Protein AF-A0A820PZY4-F1 (afdb_monomer_lite)

Structure (mmCIF, N/CA/C/O backbone):
data_AF-A0A820PZY4-F1
#
_entry.id   AF-A0A820PZY4-F1
#
loop_
_atom_site.group_PDB
_atom_site.id
_atom_site.type_symbol
_atom_site.label_atom_id
_atom_site.label_alt_id
_atom_site.label_comp_id
_atom_site.label_asym_id
_atom_site.label_entity_id
_atom_site.label_seq_id
_atom_site.pdbx_PDB_ins_code
_atom_site.Cartn_x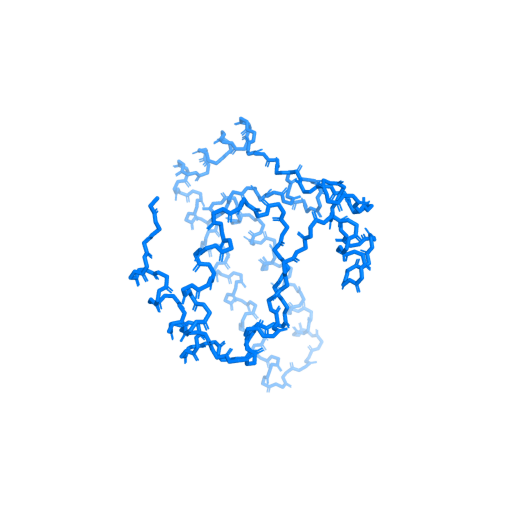
_atom_site.Cartn_y
_atom_site.Cartn_z
_atom_site.occupancy
_atom_site.B_iso_or_equiv
_atom_site.auth_seq_id
_atom_site.auth_comp_id
_atom_site.auth_asym_id
_atom_site.auth_atom_id
_atom_site.pdbx_PDB_model_num
ATOM 1 N N . ASN A 1 1 ? 29.474 -5.806 -8.907 1.00 70.38 1 ASN A N 1
ATOM 2 C CA . ASN A 1 1 ? 29.450 -7.165 -8.332 1.00 70.38 1 ASN A CA 1
ATOM 3 C C . ASN A 1 1 ? 27.990 -7.517 -8.077 1.00 70.38 1 ASN A C 1
ATOM 5 O O . ASN A 1 1 ? 27.327 -6.700 -7.452 1.00 70.38 1 ASN A O 1
ATOM 9 N N . MET A 1 2 ? 27.474 -8.617 -8.630 1.00 82.81 2 MET A N 1
ATOM 10 C CA . MET A 1 2 ? 26.074 -9.036 -8.460 1.00 82.81 2 MET A CA 1
ATOM 11 C C . MET A 1 2 ? 26.027 -10.217 -7.493 1.00 82.81 2 MET A C 1
ATOM 13 O O . MET A 1 2 ? 26.742 -11.196 -7.693 1.00 82.81 2 MET A O 1
ATOM 17 N N . ASP A 1 3 ? 25.204 -10.123 -6.451 1.00 92.81 3 ASP A N 1
ATOM 18 C CA . ASP A 1 3 ? 25.034 -11.205 -5.481 1.00 92.81 3 ASP A CA 1
ATOM 19 C C . ASP A 1 3 ? 24.107 -12.288 -6.049 1.00 92.81 3 ASP A C 1
ATOM 21 O O . ASP A 1 3 ? 22.885 -12.260 -5.899 1.00 92.81 3 ASP A O 1
ATOM 25 N N . TYR A 1 4 ? 24.708 -13.242 -6.753 1.00 93.56 4 TYR A N 1
ATOM 26 C CA . TYR A 1 4 ? 23.985 -14.331 -7.401 1.00 93.56 4 TYR A CA 1
ATOM 27 C C . TYR A 1 4 ? 23.288 -15.281 -6.419 1.00 93.56 4 TYR A C 1
ATOM 29 O O . TYR A 1 4 ? 22.283 -15.888 -6.788 1.00 93.56 4 TYR A O 1
ATOM 37 N N . GLN A 1 5 ? 23.781 -15.408 -5.182 1.00 94.06 5 GLN A N 1
ATOM 38 C CA . GLN A 1 5 ? 23.136 -16.251 -4.170 1.00 94.06 5 GLN A CA 1
ATOM 39 C C . GLN A 1 5 ? 21.816 -15.627 -3.730 1.00 94.06 5 GLN A C 1
ATOM 41 O O . GLN A 1 5 ? 20.785 -16.302 -3.718 1.00 94.06 5 GLN A O 1
ATOM 46 N N . LEU A 1 6 ? 21.830 -14.320 -3.459 1.00 94.88 6 LEU A N 1
ATOM 47 C CA . LEU A 1 6 ? 20.626 -13.582 -3.104 1.00 94.88 6 LEU A CA 1
ATOM 48 C C . LEU A 1 6 ? 19.597 -13.580 -4.246 1.00 94.88 6 LEU A C 1
ATOM 50 O O . LEU A 1 6 ? 18.414 -13.817 -4.009 1.00 94.88 6 LEU A O 1
ATOM 54 N N . VAL A 1 7 ? 20.036 -13.372 -5.492 1.00 93.69 7 VAL A N 1
ATOM 55 C CA . VAL A 1 7 ? 19.144 -13.406 -6.668 1.00 93.69 7 VAL A CA 1
ATOM 56 C C . VAL A 1 7 ? 18.483 -14.775 -6.822 1.00 93.69 7 VAL A C 1
ATOM 58 O O . VAL A 1 7 ? 17.267 -14.854 -6.986 1.00 93.69 7 VAL A O 1
ATOM 61 N N . LYS A 1 8 ? 19.258 -15.860 -6.719 1.00 93.88 8 LYS A N 1
ATOM 62 C CA . LYS A 1 8 ? 18.724 -17.222 -6.823 1.00 93.88 8 LYS A CA 1
ATOM 63 C C . LYS A 1 8 ? 17.738 -17.540 -5.696 1.00 93.88 8 LYS A C 1
ATOM 65 O O . LYS A 1 8 ? 16.717 -18.174 -5.943 1.00 93.88 8 LYS A O 1
ATOM 70 N N . PHE A 1 9 ? 18.010 -17.065 -4.480 1.00 95.62 9 PHE A N 1
ATOM 71 C CA . PHE A 1 9 ? 17.070 -17.174 -3.366 1.00 95.62 9 PHE A CA 1
ATOM 72 C C . PHE A 1 9 ? 15.734 -16.482 -3.674 1.00 95.62 9 PHE A C 1
ATOM 74 O O . PHE A 1 9 ? 14.684 -17.091 -3.477 1.00 95.62 9 PHE A O 1
ATOM 81 N N . PHE A 1 10 ? 15.757 -15.252 -4.201 1.00 94.00 10 PHE A N 1
ATOM 82 C CA . PHE A 1 10 ? 14.529 -14.532 -4.555 1.00 94.00 10 PHE A CA 1
ATOM 83 C C . PHE A 1 10 ? 13.738 -15.210 -5.673 1.00 94.00 10 PHE A C 1
ATOM 85 O O . PHE A 1 10 ? 12.518 -15.287 -5.570 1.00 94.00 10 PHE A O 1
ATOM 92 N N . ILE A 1 11 ? 14.409 -15.730 -6.703 1.00 92.06 11 ILE A N 1
ATOM 93 C CA . ILE A 1 11 ? 13.743 -16.473 -7.785 1.00 92.06 11 ILE A CA 1
ATOM 94 C C . ILE A 1 11 ? 12.999 -17.680 -7.210 1.00 92.06 11 ILE A C 1
ATOM 96 O O . ILE A 1 11 ? 11.791 -17.796 -7.398 1.00 92.06 11 ILE A O 1
ATOM 100 N N . ASN A 1 12 ? 13.681 -18.497 -6.401 1.00 92.75 12 ASN A N 1
ATOM 101 C CA . ASN A 1 12 ? 13.062 -19.656 -5.758 1.00 92.75 12 ASN A CA 1
ATOM 102 C C . ASN A 1 12 ? 11.886 -19.259 -4.848 1.00 92.75 12 ASN A C 1
ATOM 104 O O . ASN A 1 12 ? 10.881 -19.967 -4.787 1.00 92.75 12 ASN A O 1
ATOM 108 N N . LEU A 1 13 ? 12.002 -18.137 -4.128 1.00 94.88 13 LEU A N 1
ATOM 109 C CA . LEU A 1 13 ? 10.941 -17.622 -3.263 1.00 94.88 13 LEU A CA 1
ATOM 110 C C . LEU A 1 13 ? 9.703 -17.237 -4.079 1.00 94.88 13 LEU A C 1
ATOM 112 O O . LEU A 1 13 ? 8.595 -17.630 -3.713 1.00 94.88 13 LEU A O 1
ATOM 116 N N . PHE A 1 14 ? 9.874 -16.496 -5.176 1.00 91.69 14 PHE A N 1
ATOM 117 C CA . PHE A 1 14 ? 8.752 -16.103 -6.027 1.00 91.69 14 PHE A CA 1
ATOM 118 C C . PHE A 1 14 ? 8.096 -17.308 -6.695 1.00 91.69 14 PHE A C 1
ATOM 120 O O . PHE A 1 14 ? 6.875 -17.409 -6.659 1.00 91.69 14 PHE A O 1
ATOM 127 N N . GLU A 1 15 ? 8.875 -18.257 -7.211 1.00 89.06 15 GLU A N 1
ATOM 128 C CA . GLU A 1 15 ? 8.324 -19.470 -7.827 1.00 89.06 15 GLU A CA 1
ATOM 129 C C . GLU A 1 15 ? 7.573 -20.353 -6.817 1.00 89.06 15 GLU A C 1
ATOM 131 O O . GLU A 1 15 ? 6.536 -20.923 -7.150 1.00 89.06 15 GLU A O 1
ATOM 136 N N . SER A 1 16 ? 8.041 -20.431 -5.566 1.00 93.31 16 SER A N 1
ATOM 137 C CA . SER A 1 16 ? 7.429 -21.300 -4.548 1.00 93.31 16 SER A CA 1
ATOM 138 C C . SER A 1 16 ? 6.169 -20.709 -3.912 1.00 93.31 16 SER A C 1
ATOM 140 O O . SER A 1 16 ? 5.240 -21.449 -3.594 1.00 93.31 16 SER A O 1
ATOM 142 N N . TYR A 1 17 ? 6.143 -19.393 -3.678 1.00 95.50 17 TYR A N 1
ATOM 143 C CA . TYR A 1 17 ? 5.074 -18.741 -2.907 1.00 95.50 17 TYR A CA 1
ATOM 144 C C . TYR A 1 17 ? 4.147 -17.862 -3.751 1.00 95.50 17 TYR A C 1
ATOM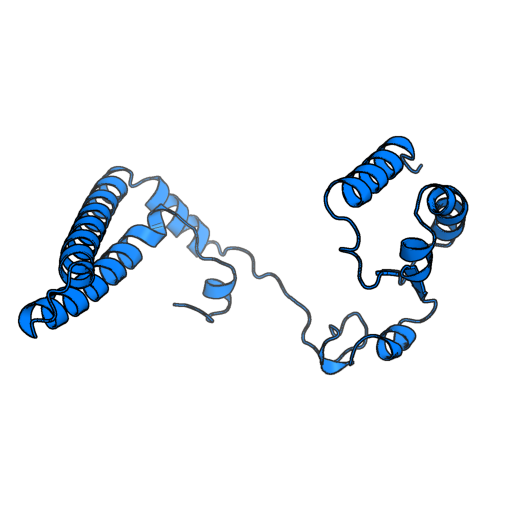 146 O O . TYR A 1 17 ? 3.033 -17.576 -3.316 1.00 95.50 17 TYR A O 1
ATOM 154 N N . TYR A 1 18 ? 4.577 -17.451 -4.945 1.00 93.00 18 TYR A N 1
ATOM 155 C CA . TYR A 1 18 ? 3.813 -16.600 -5.860 1.00 93.00 18 TYR A CA 1
ATOM 156 C C . TYR A 1 18 ? 3.868 -17.135 -7.305 1.00 93.00 18 TYR A C 1
ATOM 158 O O . TYR A 1 18 ? 4.203 -16.383 -8.231 1.00 93.00 18 TYR A O 1
ATOM 166 N N . PRO A 1 19 ? 3.551 -18.428 -7.527 1.00 89.25 19 PRO A N 1
ATOM 167 C CA . PRO A 1 19 ? 3.589 -19.013 -8.861 1.00 89.25 19 PRO A CA 1
ATOM 168 C C . PRO A 1 19 ? 2.646 -18.254 -9.802 1.00 89.25 19 PRO A C 1
ATOM 170 O O . PRO A 1 19 ? 1.576 -17.800 -9.394 1.00 89.25 19 PRO A O 1
ATOM 173 N N . GLU A 1 20 ? 3.071 -18.078 -11.055 1.00 87.81 20 GLU A N 1
ATOM 174 C CA . GLU A 1 20 ? 2.313 -17.393 -12.119 1.00 87.81 20 GLU A CA 1
ATOM 175 C C . GLU A 1 20 ? 1.809 -15.974 -11.791 1.00 87.81 20 GLU A C 1
ATOM 177 O O . GLU A 1 20 ? 0.943 -15.438 -12.479 1.00 87.81 20 GLU A O 1
ATOM 182 N N . SER A 1 21 ? 2.373 -15.315 -10.776 1.00 91.38 21 SER A N 1
ATOM 183 C CA . SER A 1 21 ? 1.953 -13.961 -10.388 1.00 91.38 21 SER A CA 1
ATOM 184 C C . SER A 1 21 ? 2.552 -12.867 -11.281 1.00 91.38 21 SER A C 1
ATOM 186 O O . SER A 1 21 ? 2.040 -11.748 -11.321 1.00 91.38 21 SER A O 1
ATOM 188 N N . LEU A 1 22 ? 3.631 -13.168 -12.016 1.00 91.50 22 LEU A N 1
ATOM 189 C CA . LEU A 1 22 ? 4.211 -12.240 -12.984 1.00 91.50 22 LEU A CA 1
ATOM 190 C C . LEU A 1 22 ? 3.430 -12.301 -14.301 1.00 91.50 22 LEU A C 1
ATOM 192 O O . LEU A 1 22 ? 3.400 -13.348 -14.948 1.00 91.50 22 LEU A O 1
ATOM 196 N N . GLY A 1 23 ? 2.841 -11.172 -14.703 1.00 91.94 23 GLY A N 1
ATOM 197 C CA . GLY A 1 23 ? 2.193 -11.007 -16.008 1.00 91.94 23 GLY A CA 1
ATOM 198 C C . GLY A 1 23 ? 3.151 -10.520 -17.099 1.00 91.94 23 GLY A C 1
ATOM 199 O O . GLY A 1 23 ? 3.208 -11.110 -18.172 1.00 91.94 23 GLY A O 1
ATOM 200 N N . LEU A 1 24 ? 3.924 -9.470 -16.811 1.00 93.69 24 LEU A N 1
ATOM 201 C CA . LEU A 1 24 ? 4.849 -8.824 -17.744 1.00 93.69 24 LEU A CA 1
ATOM 202 C C . LEU A 1 24 ? 5.950 -8.100 -16.956 1.00 93.69 24 LEU A C 1
ATOM 204 O O . LEU A 1 24 ? 5.665 -7.461 -15.944 1.00 93.69 24 LEU A O 1
ATOM 208 N N . ALA A 1 25 ? 7.193 -8.171 -17.426 1.00 93.94 25 ALA A N 1
ATOM 209 C CA . ALA A 1 25 ? 8.322 -7.418 -16.892 1.00 93.94 25 ALA A CA 1
ATOM 210 C C . ALA A 1 25 ? 9.021 -6.661 -18.025 1.00 93.94 25 ALA A C 1
ATOM 212 O O . ALA A 1 25 ? 9.657 -7.265 -18.883 1.00 93.94 25 ALA A O 1
ATOM 213 N N . LEU A 1 26 ? 8.919 -5.333 -18.010 1.00 94.94 26 LEU A N 1
ATOM 214 C CA . LEU A 1 26 ? 9.568 -4.453 -18.981 1.00 94.94 26 LEU A CA 1
ATOM 215 C C . LEU A 1 26 ? 10.794 -3.813 -18.334 1.00 94.94 26 LEU A C 1
ATOM 217 O O . LEU A 1 26 ? 10.682 -3.122 -17.320 1.00 94.94 26 LEU A O 1
ATOM 221 N N . ILE A 1 27 ? 11.968 -4.051 -18.907 1.00 93.62 27 ILE A N 1
ATOM 222 C CA . ILE A 1 27 ? 13.238 -3.519 -18.423 1.00 93.62 27 ILE A CA 1
ATOM 223 C C . ILE A 1 27 ? 13.712 -2.458 -19.417 1.00 93.62 27 ILE A C 1
ATOM 225 O O . ILE A 1 27 ? 14.104 -2.776 -20.537 1.00 93.62 27 ILE A O 1
ATOM 229 N N . ILE A 1 28 ? 13.689 -1.200 -18.976 1.00 92.75 28 ILE A N 1
ATOM 230 C CA . ILE A 1 28 ? 14.172 -0.018 -19.706 1.00 92.75 28 ILE A CA 1
ATOM 231 C C . ILE A 1 28 ? 15.479 0.486 -19.090 1.00 92.75 28 ILE A C 1
ATOM 233 O O . ILE A 1 28 ? 15.776 0.192 -17.929 1.00 92.75 28 ILE A O 1
ATOM 237 N N . HIS A 1 29 ? 16.258 1.268 -19.841 1.00 89.38 29 HIS A N 1
ATOM 238 C CA . HIS A 1 29 ? 17.511 1.878 -19.365 1.00 89.38 29 HIS A CA 1
ATOM 239 C C . HIS A 1 29 ? 18.520 0.889 -18.761 1.00 89.38 29 HIS A C 1
ATOM 241 O O . HIS A 1 29 ? 19.358 1.268 -17.939 1.00 89.38 29 HIS A O 1
ATOM 247 N N . SER A 1 30 ? 18.460 -0.389 -19.147 1.00 87.31 30 SER A N 1
ATOM 248 C CA . SER A 1 30 ? 19.365 -1.400 -18.609 1.00 87.31 30 SER A CA 1
ATOM 249 C C . SER A 1 30 ? 20.796 -1.133 -19.088 1.00 87.31 30 SER A C 1
ATOM 251 O O . SER A 1 30 ? 21.037 -1.145 -20.301 1.00 87.31 30 SER A O 1
ATOM 253 N N . PRO A 1 31 ? 21.774 -0.953 -18.183 1.00 88.44 31 PRO A N 1
ATOM 254 C CA . PRO A 1 31 ? 23.174 -0.856 -18.576 1.00 88.44 31 PRO A CA 1
ATOM 255 C C . PRO A 1 31 ? 23.640 -2.155 -19.243 1.00 88.44 31 PRO A C 1
ATOM 257 O O . PRO A 1 31 ? 23.161 -3.235 -18.900 1.00 88.44 31 PRO A O 1
ATOM 260 N N . LEU A 1 32 ? 24.634 -2.085 -20.135 1.00 87.12 32 LEU A N 1
ATOM 261 C CA . LEU A 1 32 ? 25.097 -3.249 -20.912 1.00 87.12 32 LEU A CA 1
ATOM 262 C C . LEU A 1 32 ? 25.477 -4.467 -20.052 1.00 87.12 32 LEU A C 1
ATOM 264 O O . LEU A 1 32 ? 25.209 -5.603 -20.434 1.00 87.12 32 LEU A O 1
ATOM 268 N N . ILE A 1 33 ? 26.046 -4.239 -18.864 1.00 88.12 33 ILE A N 1
ATOM 269 C CA . ILE A 1 33 ? 26.403 -5.303 -17.912 1.00 88.12 33 ILE A CA 1
ATOM 270 C C . ILE A 1 33 ? 25.196 -6.158 -17.493 1.00 88.12 33 ILE A C 1
ATOM 272 O O . ILE A 1 33 ? 25.357 -7.332 -17.163 1.00 88.12 33 ILE A O 1
ATOM 276 N N . PHE A 1 34 ? 23.983 -5.599 -17.534 1.00 88.31 34 PHE A N 1
ATOM 277 C CA . PHE A 1 34 ? 22.769 -6.307 -17.152 1.00 88.31 34 PHE A CA 1
ATOM 278 C C . PHE A 1 34 ? 22.461 -7.462 -18.108 1.00 88.31 34 PHE A C 1
ATOM 280 O O . PHE A 1 34 ? 22.059 -8.524 -17.645 1.00 88.31 34 PHE A O 1
ATOM 287 N N . TYR A 1 35 ? 22.730 -7.314 -19.410 1.00 89.38 35 TYR A N 1
ATOM 288 C CA . TYR A 1 35 ? 22.569 -8.407 -20.374 1.00 89.38 35 TYR A CA 1
ATOM 289 C C . TYR A 1 35 ? 23.466 -9.604 -20.031 1.00 89.38 35 TYR A C 1
ATOM 291 O O . TYR A 1 35 ? 23.025 -10.751 -20.102 1.00 89.38 35 TYR A O 1
ATOM 299 N N . SER A 1 36 ? 24.700 -9.347 -19.584 1.00 90.12 36 SER A N 1
ATOM 300 C CA . SER A 1 36 ? 25.627 -10.397 -19.142 1.00 90.12 36 SER A CA 1
ATOM 301 C C . SER A 1 36 ? 25.130 -11.108 -17.883 1.00 90.12 36 SER A C 1
ATOM 303 O O . SER A 1 36 ? 25.191 -12.332 -17.795 1.00 90.12 36 SER A O 1
ATOM 305 N N . CYS A 1 37 ? 24.598 -10.360 -16.916 1.00 91.94 37 CYS A N 1
ATOM 306 C CA . CYS A 1 37 ? 23.999 -10.939 -15.716 1.00 91.94 37 CYS A CA 1
ATOM 307 C C . CYS A 1 37 ? 22.732 -11.746 -16.038 1.00 91.94 37 CYS A C 1
ATOM 309 O O . CYS A 1 37 ? 22.572 -12.864 -15.547 1.00 91.94 37 CYS A O 1
ATOM 311 N N . TRP A 1 38 ? 21.865 -11.225 -16.909 1.00 92.19 38 TRP A N 1
ATOM 312 C CA . TRP A 1 38 ? 20.659 -11.912 -17.365 1.00 92.19 38 TRP A CA 1
ATOM 313 C C . TRP A 1 38 ? 20.981 -13.231 -18.073 1.00 92.19 38 TRP A C 1
ATOM 315 O O . TRP A 1 38 ? 20.301 -14.227 -17.844 1.00 92.19 38 TRP A O 1
ATOM 325 N N . ALA A 1 39 ? 22.062 -13.286 -18.860 1.00 92.12 39 ALA A N 1
ATOM 326 C CA . ALA A 1 39 ? 22.504 -14.517 -19.513 1.00 92.12 39 ALA A CA 1
ATOM 327 C C . ALA A 1 39 ? 22.803 -15.657 -18.523 1.00 92.12 39 ALA A C 1
ATOM 329 O O . ALA A 1 39 ? 22.648 -16.821 -18.887 1.00 92.12 39 ALA A O 1
ATOM 330 N N . ILE A 1 40 ? 23.189 -15.339 -17.285 1.00 93.19 40 ILE A N 1
ATOM 331 C CA . ILE A 1 40 ? 23.366 -16.314 -16.204 1.00 93.19 40 ILE A CA 1
ATOM 332 C C . ILE A 1 40 ? 22.013 -16.605 -15.545 1.00 93.19 40 ILE A C 1
ATOM 334 O O . ILE A 1 40 ? 21.608 -17.765 -15.479 1.00 93.19 40 ILE A O 1
ATOM 338 N N . ILE A 1 41 ? 21.301 -15.553 -15.123 1.00 92.94 41 ILE A N 1
ATOM 339 C CA . ILE A 1 41 ? 20.053 -15.636 -14.347 1.00 92.94 41 ILE A CA 1
ATOM 340 C C . ILE A 1 41 ? 18.951 -16.392 -15.089 1.00 92.94 41 ILE A C 1
ATOM 342 O O . ILE A 1 41 ? 18.236 -17.169 -14.464 1.00 92.94 41 ILE A O 1
ATOM 346 N N . LYS A 1 42 ? 18.826 -16.216 -16.409 1.00 92.38 42 LYS A N 1
ATOM 347 C CA . LYS A 1 42 ? 17.769 -16.854 -17.207 1.00 92.38 42 LYS A CA 1
ATOM 348 C C . LYS A 1 42 ? 17.732 -18.377 -17.055 1.00 92.38 42 LYS A C 1
ATOM 350 O O . LYS A 1 42 ? 16.668 -18.961 -17.139 1.00 92.38 42 LYS A O 1
ATOM 355 N N . HIS A 1 43 ? 18.864 -19.028 -16.771 1.00 93.25 43 HIS A N 1
ATOM 356 C CA . HIS A 1 43 ? 18.917 -20.482 -16.570 1.00 93.25 43 HIS A CA 1
ATOM 357 C C . HIS A 1 43 ? 18.325 -20.940 -15.228 1.00 93.25 43 HIS A C 1
ATOM 359 O O . HIS A 1 43 ? 18.201 -22.139 -14.998 1.00 93.25 43 HIS A O 1
ATOM 365 N N . TRP A 1 44 ? 18.015 -20.012 -14.323 1.00 92.75 44 TRP A N 1
ATOM 366 C CA . TRP A 1 44 ? 17.370 -20.289 -13.036 1.00 92.75 44 TRP A CA 1
ATOM 367 C C . TRP A 1 44 ? 15.877 -19.985 -13.049 1.00 92.75 44 TRP A C 1
ATOM 369 O O . TRP A 1 44 ? 15.220 -20.256 -12.057 1.00 92.75 44 TRP A O 1
ATOM 379 N N . VAL A 1 45 ? 15.377 -19.391 -14.130 1.00 91.69 45 VAL A N 1
ATOM 380 C CA . VAL A 1 45 ? 13.999 -18.923 -14.270 1.00 91.69 45 VAL A CA 1
ATOM 381 C C . VAL A 1 45 ? 13.277 -19.846 -15.243 1.00 91.69 45 VAL A C 1
ATOM 383 O O . VAL A 1 45 ? 13.825 -20.161 -16.301 1.00 91.69 45 VAL A O 1
ATOM 386 N N . ASP A 1 46 ? 12.056 -20.263 -14.926 1.00 91.12 46 ASP A N 1
ATOM 387 C CA . ASP A 1 46 ? 11.247 -21.076 -15.842 1.00 91.12 46 ASP A CA 1
ATOM 388 C C . ASP A 1 46 ? 11.034 -20.387 -17.221 1.00 91.12 46 ASP A C 1
ATOM 390 O O . ASP A 1 46 ? 10.847 -19.164 -17.274 1.00 91.12 46 ASP A O 1
ATOM 394 N N . PRO A 1 47 ? 11.044 -21.123 -18.357 1.00 91.69 47 PRO A N 1
ATOM 395 C CA . PRO A 1 47 ? 10.860 -20.546 -19.693 1.00 91.69 47 PRO A CA 1
ATOM 396 C C . PRO A 1 47 ? 9.592 -19.698 -19.876 1.00 91.69 47 PRO A C 1
ATOM 398 O O . PRO A 1 47 ? 9.617 -18.726 -20.632 1.00 91.69 47 PRO A O 1
ATOM 401 N N . VAL A 1 48 ? 8.492 -20.022 -19.190 1.00 91.00 48 VAL A N 1
ATOM 402 C CA . VAL A 1 48 ? 7.251 -19.232 -19.228 1.00 91.00 48 VAL A CA 1
ATOM 403 C C . VAL A 1 48 ? 7.490 -17.844 -18.643 1.00 91.00 48 VAL A C 1
ATOM 405 O O . VAL A 1 48 ? 7.058 -16.853 -19.227 1.00 91.00 48 VAL A O 1
ATOM 408 N N . ILE A 1 49 ? 8.222 -17.748 -17.531 1.00 90.56 49 ILE A N 1
ATOM 409 C CA . ILE A 1 49 ? 8.584 -16.471 -16.904 1.00 90.56 49 ILE A CA 1
ATOM 410 C C . ILE A 1 49 ? 9.617 -15.728 -17.761 1.00 90.56 49 ILE A C 1
ATOM 412 O O . ILE A 1 49 ? 9.491 -14.518 -17.943 1.00 90.56 49 ILE A O 1
ATOM 416 N N . GLN A 1 50 ? 10.596 -16.434 -18.342 1.00 92.88 50 GLN A N 1
ATOM 417 C CA . GLN A 1 50 ? 11.576 -15.828 -19.255 1.00 92.88 50 GLN A CA 1
ATOM 418 C C . GLN A 1 50 ? 10.894 -15.102 -20.424 1.00 92.88 50 GLN A C 1
ATOM 420 O O . GLN A 1 50 ? 11.287 -13.986 -20.754 1.00 92.88 50 GLN A O 1
ATOM 425 N N . ASN A 1 51 ? 9.848 -15.697 -21.006 1.00 93.50 51 ASN A N 1
ATOM 426 C CA . ASN A 1 51 ? 9.100 -15.110 -22.121 1.00 93.50 51 ASN A CA 1
ATOM 427 C C . ASN A 1 51 ? 8.278 -13.868 -21.739 1.00 93.50 51 ASN A C 1
ATOM 429 O O . ASN A 1 51 ? 7.851 -13.140 -22.629 1.00 93.50 51 ASN A O 1
ATOM 433 N N . LYS A 1 52 ? 8.057 -13.617 -20.442 1.00 93.69 52 LYS A N 1
ATOM 434 C CA . LYS A 1 52 ? 7.370 -12.418 -19.935 1.00 93.69 52 LYS A CA 1
ATOM 435 C C . LYS A 1 52 ? 8.333 -11.253 -19.671 1.00 93.69 52 LYS A C 1
ATOM 437 O O . LYS A 1 52 ? 7.877 -10.169 -19.309 1.00 93.69 52 LYS A O 1
ATOM 442 N N . ILE A 1 53 ? 9.649 -11.464 -19.787 1.00 94.12 53 ILE A N 1
ATOM 443 C CA . ILE A 1 53 ? 10.681 -10.457 -19.507 1.00 94.12 53 ILE A CA 1
ATOM 444 C C . ILE A 1 53 ? 11.185 -9.862 -20.823 1.00 94.12 53 ILE A C 1
ATOM 446 O O . ILE A 1 53 ? 11.833 -10.538 -21.621 1.00 94.12 53 ILE A O 1
ATOM 450 N N . HIS A 1 54 ? 10.937 -8.570 -21.022 1.00 93.94 54 HIS A N 1
ATOM 451 C CA . HIS A 1 54 ? 11.308 -7.832 -22.224 1.00 93.94 54 HIS A CA 1
ATOM 452 C C . HIS A 1 54 ? 12.331 -6.748 -21.900 1.00 93.94 54 HIS A C 1
ATOM 454 O O . HIS A 1 54 ? 12.151 -5.946 -20.984 1.00 93.94 54 HIS A O 1
ATOM 460 N N . PHE A 1 55 ? 13.401 -6.714 -22.689 1.00 93.31 55 PHE A N 1
ATOM 461 C CA . PHE A 1 55 ? 14.409 -5.662 -22.651 1.00 93.31 55 PHE A CA 1
ATOM 462 C C . PHE A 1 55 ? 14.108 -4.660 -23.750 1.00 93.31 55 PHE A C 1
ATOM 464 O O . PHE A 1 55 ? 14.239 -4.991 -24.927 1.00 93.31 55 PHE A O 1
ATOM 471 N N . LEU A 1 56 ? 13.720 -3.455 -23.352 1.00 93.38 56 LEU A N 1
ATOM 472 C CA . LEU A 1 56 ? 13.384 -2.380 -24.274 1.00 93.38 56 LEU A CA 1
ATOM 473 C C . LEU A 1 56 ? 14.616 -1.495 -24.471 1.00 93.38 56 LEU A C 1
ATOM 475 O O . LEU A 1 56 ? 15.300 -1.141 -23.501 1.00 93.38 56 LEU A O 1
ATOM 479 N N . LYS A 1 57 ? 14.931 -1.158 -25.724 1.00 87.69 57 LYS A N 1
ATOM 480 C CA . LYS A 1 57 ? 16.088 -0.306 -26.050 1.00 87.69 57 LYS A CA 1
ATOM 481 C C . LYS A 1 57 ? 15.715 1.167 -26.016 1.00 87.69 57 LYS A C 1
ATOM 483 O O . LYS A 1 57 ? 16.533 1.990 -25.607 1.00 87.69 57 LYS A O 1
ATOM 488 N N . HIS A 1 58 ? 14.497 1.462 -26.444 1.00 87.75 58 HIS A N 1
ATOM 489 C CA . HIS A 1 58 ? 13.928 2.791 -26.549 1.00 87.75 58 HIS A CA 1
ATOM 490 C C . HIS A 1 58 ? 12.697 2.899 -25.644 1.00 87.75 58 HIS A C 1
ATOM 492 O O . HIS A 1 58 ? 11.955 1.932 -25.471 1.00 87.75 58 HIS A O 1
ATOM 498 N N . GLU A 1 59 ? 12.494 4.060 -25.021 1.00 85.75 59 GLU A N 1
ATOM 499 C CA . GLU A 1 59 ? 11.370 4.262 -24.099 1.00 85.75 59 GLU A CA 1
ATOM 500 C C . GLU A 1 59 ? 10.023 4.216 -24.827 1.00 85.75 59 GLU A C 1
ATOM 502 O O . GLU A 1 59 ? 9.029 3.780 -24.257 1.00 85.75 59 GLU A O 1
ATOM 507 N N . GLU A 1 60 ? 9.997 4.597 -26.103 1.00 88.12 60 GLU A N 1
ATOM 508 C CA . GLU A 1 60 ? 8.808 4.588 -26.953 1.00 88.12 60 GLU A CA 1
ATOM 509 C C . GLU A 1 60 ? 8.239 3.174 -27.154 1.00 88.12 60 GLU A C 1
ATOM 511 O O . GLU A 1 60 ? 7.037 3.027 -27.371 1.00 88.12 60 GLU A O 1
ATOM 516 N N . GLU A 1 61 ? 9.064 2.128 -27.009 1.00 92.31 61 GLU A N 1
ATOM 517 C CA . GLU A 1 61 ? 8.616 0.728 -27.044 1.00 92.31 61 GLU A CA 1
ATOM 518 C C . GLU A 1 61 ? 7.642 0.412 -25.891 1.00 92.31 61 GLU A C 1
ATOM 520 O O . GLU A 1 61 ? 6.841 -0.513 -25.997 1.00 92.31 61 GLU A O 1
ATOM 525 N N . LEU A 1 62 ? 7.635 1.196 -24.800 1.00 93.94 62 LEU A N 1
ATOM 526 C CA . LEU A 1 62 ? 6.652 1.043 -23.718 1.00 93.94 62 LEU A CA 1
ATOM 527 C C . LEU A 1 62 ? 5.212 1.220 -24.211 1.00 93.94 62 LEU A C 1
ATOM 529 O O . LEU A 1 62 ? 4.303 0.612 -23.642 1.00 93.94 62 LEU A O 1
ATOM 533 N N . PHE A 1 63 ? 4.998 2.026 -25.256 1.00 93.69 63 PHE A N 1
ATOM 534 C CA . PHE A 1 63 ? 3.667 2.322 -25.789 1.00 93.69 63 PHE A CA 1
ATOM 535 C C . PHE A 1 63 ? 3.016 1.120 -26.478 1.00 93.69 63 PHE A C 1
ATOM 537 O O . PHE A 1 63 ? 1.797 1.097 -26.635 1.00 93.69 63 PHE A O 1
ATOM 544 N N . GLU A 1 64 ? 3.799 0.100 -26.841 1.00 93.81 64 GLU A N 1
ATOM 545 C CA . GLU A 1 64 ? 3.274 -1.173 -27.345 1.00 93.81 64 GLU A CA 1
ATOM 546 C C . GLU A 1 64 ? 2.593 -1.995 -26.239 1.00 93.81 64 GLU A C 1
ATOM 548 O O . GLU A 1 64 ? 1.722 -2.818 -26.519 1.00 93.81 64 GLU A O 1
ATOM 553 N N . PHE A 1 65 ? 2.968 -1.758 -24.977 1.00 94.44 65 PHE A N 1
ATOM 554 C CA . PHE A 1 65 ? 2.495 -2.523 -23.823 1.00 94.44 65 PHE A CA 1
ATOM 555 C C . PHE A 1 65 ? 1.542 -1.732 -22.922 1.00 94.44 65 PHE A C 1
ATOM 557 O O . PHE A 1 65 ? 0.674 -2.322 -22.278 1.00 94.44 65 PHE A O 1
ATOM 564 N N . ILE A 1 66 ? 1.724 -0.412 -22.819 1.00 94.38 66 ILE A N 1
ATOM 565 C CA . ILE A 1 66 ? 1.008 0.448 -21.874 1.00 94.38 66 ILE A CA 1
ATOM 566 C C . ILE A 1 66 ? 0.551 1.715 -22.595 1.00 94.38 66 ILE A C 1
ATOM 568 O O . ILE A 1 66 ? 1.359 2.434 -23.177 1.00 94.38 66 ILE A O 1
ATOM 572 N N . ASP A 1 67 ? -0.745 2.021 -22.500 1.00 95.19 67 ASP A N 1
ATOM 573 C CA . ASP A 1 67 ? -1.307 3.259 -23.043 1.00 95.19 67 ASP A CA 1
ATOM 574 C C . ASP A 1 67 ? -0.563 4.490 -22.470 1.00 95.19 67 ASP A C 1
ATOM 576 O O . ASP A 1 67 ? -0.424 4.591 -21.242 1.00 95.19 67 ASP A O 1
ATOM 580 N N . PRO A 1 68 ? -0.109 5.445 -23.310 1.00 93.94 68 PRO A N 1
ATOM 581 C CA . PRO A 1 68 ? 0.615 6.634 -22.859 1.00 93.94 68 PRO A CA 1
ATOM 582 C C . PRO A 1 68 ? -0.108 7.436 -21.769 1.00 93.94 68 PRO A C 1
ATOM 584 O O . PRO A 1 68 ? 0.544 8.072 -20.939 1.00 93.94 68 PRO A O 1
ATOM 587 N N . SER A 1 69 ? -1.443 7.385 -21.723 1.00 95.81 69 SER A N 1
ATOM 588 C CA . SER A 1 69 ? -2.258 8.025 -20.683 1.00 95.81 69 SER A CA 1
ATOM 589 C C . SER A 1 69 ? -2.040 7.470 -19.278 1.00 95.81 69 SER A C 1
ATOM 591 O O . SER A 1 69 ? -2.240 8.198 -18.305 1.00 95.81 69 SER A O 1
ATOM 593 N N . ASN A 1 70 ? -1.567 6.228 -19.172 1.00 94.56 70 ASN A N 1
ATOM 594 C CA . ASN A 1 70 ? -1.245 5.556 -17.916 1.00 94.56 70 ASN A CA 1
ATOM 595 C C . ASN A 1 70 ? 0.251 5.619 -17.575 1.00 94.56 70 ASN A C 1
ATOM 597 O O . ASN A 1 70 ? 0.646 5.261 -16.464 1.00 94.56 70 ASN A O 1
ATOM 601 N N . LEU A 1 71 ? 1.093 6.077 -18.505 1.00 93.50 71 LEU A N 1
ATOM 602 C CA . LEU A 1 71 ? 2.527 6.216 -18.283 1.00 93.50 71 LEU A CA 1
ATOM 603 C C . LEU A 1 71 ? 2.870 7.591 -17.699 1.00 93.50 71 LEU A C 1
ATOM 605 O O . LEU A 1 71 ? 2.356 8.610 -18.165 1.00 93.50 71 LEU A O 1
ATOM 609 N N . PRO A 1 72 ? 3.757 7.654 -16.692 1.00 93.62 72 PRO A N 1
ATOM 610 C CA . PRO A 1 72 ? 4.203 8.920 -16.131 1.00 93.62 72 PRO A CA 1
ATOM 611 C C . PRO A 1 72 ? 5.006 9.739 -17.154 1.00 93.62 72 PRO A C 1
ATOM 613 O O . PRO A 1 72 ? 5.707 9.173 -17.992 1.00 93.62 72 PRO A O 1
ATOM 616 N N . LYS A 1 73 ? 4.975 11.074 -17.044 1.00 92.94 73 LYS A N 1
ATOM 617 C CA . LYS A 1 73 ? 5.713 11.984 -17.948 1.00 92.94 73 LYS A CA 1
ATOM 618 C C . LYS A 1 73 ? 7.216 11.713 -18.016 1.00 92.94 73 LYS A C 1
ATOM 620 O O . LYS A 1 73 ? 7.799 11.862 -19.085 1.00 92.94 73 LYS A O 1
ATOM 625 N N . ARG A 1 74 ? 7.844 11.283 -16.915 1.00 90.75 74 ARG A N 1
ATOM 626 C CA . ARG A 1 74 ? 9.261 10.876 -16.914 1.00 90.75 74 ARG A CA 1
ATOM 627 C C . ARG A 1 74 ? 9.577 9.657 -17.793 1.00 90.75 74 ARG A C 1
ATOM 629 O O . ARG A 1 74 ? 10.750 9.391 -17.990 1.00 90.75 74 ARG A O 1
ATOM 636 N N . LEU A 1 75 ? 8.556 8.912 -18.226 1.00 91.31 75 LEU A N 1
ATOM 637 C CA . LEU A 1 75 ? 8.631 7.788 -19.169 1.00 91.31 75 LEU A CA 1
ATOM 638 C C . LEU A 1 75 ? 7.891 8.131 -20.476 1.00 91.31 75 LEU A C 1
ATOM 640 O O . LEU A 1 75 ? 7.198 7.293 -21.047 1.00 91.31 75 LEU A O 1
ATOM 644 N N . HIS A 1 76 ? 7.926 9.408 -20.876 1.00 89.56 76 HIS A N 1
ATOM 645 C CA . HIS A 1 76 ? 7.289 9.960 -22.081 1.00 89.56 76 HIS A CA 1
ATOM 646 C C . HIS A 1 76 ? 5.763 9.786 -22.208 1.00 89.56 76 HIS A C 1
ATOM 648 O O . HIS A 1 76 ? 5.197 10.080 -23.260 1.00 89.56 76 HIS A O 1
ATOM 654 N N . GLY A 1 77 ? 5.069 9.375 -21.144 1.00 92.56 77 GLY A N 1
ATOM 655 C CA . GLY A 1 77 ? 3.608 9.333 -21.113 1.00 92.56 77 GLY A CA 1
ATOM 656 C C . GLY A 1 77 ? 2.958 10.682 -20.792 1.00 92.56 77 GLY A C 1
ATOM 657 O O . GLY A 1 77 ? 3.615 11.718 -20.665 1.00 92.56 77 GLY A O 1
ATOM 658 N N . THR A 1 78 ? 1.635 10.681 -20.620 1.00 94.75 78 THR A N 1
ATOM 659 C CA . THR A 1 78 ? 0.867 11.887 -20.266 1.00 94.75 78 THR A CA 1
ATOM 660 C C . THR A 1 78 ? 0.383 11.899 -18.818 1.00 94.75 78 THR A C 1
ATOM 662 O O . THR A 1 78 ? -0.049 12.955 -18.342 1.00 94.75 78 THR A O 1
ATOM 665 N N . HIS A 1 79 ? 0.477 10.779 -18.091 1.00 94.00 79 HIS A N 1
ATOM 666 C CA . HIS A 1 79 ? 0.102 10.723 -16.680 1.00 94.00 79 HIS A CA 1
ATOM 667 C C . HIS A 1 79 ? 1.030 11.628 -15.850 1.00 94.00 79 HIS A C 1
ATOM 669 O O . HIS A 1 79 ? 2.254 11.579 -16.011 1.00 94.00 79 HIS A O 1
ATOM 675 N N . PRO A 1 80 ? 0.503 12.455 -14.931 1.00 92.19 80 PRO A N 1
ATOM 676 C CA . PRO A 1 80 ? 1.336 13.250 -14.037 1.00 92.19 80 PRO A CA 1
ATOM 677 C C . PRO A 1 80 ? 2.341 12.386 -13.265 1.00 92.19 80 PRO A C 1
ATOM 679 O O . PRO A 1 80 ? 2.008 11.306 -12.772 1.00 92.19 80 PRO A O 1
ATOM 682 N N . ASP A 1 81 ? 3.576 12.868 -13.135 1.00 91.69 81 ASP A N 1
ATOM 683 C CA . ASP A 1 81 ? 4.558 12.210 -12.282 1.00 91.69 81 ASP A CA 1
ATOM 684 C C . ASP A 1 81 ? 4.115 12.239 -10.820 1.00 91.69 81 ASP A C 1
ATOM 686 O O . ASP A 1 81 ? 3.680 13.268 -10.296 1.00 91.69 81 ASP A O 1
ATOM 690 N N . TYR A 1 82 ? 4.279 11.102 -10.144 1.00 89.00 82 TYR A N 1
ATOM 691 C CA . TYR A 1 82 ? 4.088 11.043 -8.705 1.00 89.00 82 TYR A CA 1
ATOM 692 C C . TYR A 1 82 ? 5.124 11.928 -8.009 1.00 89.00 82 TYR A C 1
ATOM 694 O O . TYR A 1 82 ? 6.332 11.720 -8.140 1.00 89.00 82 TYR A O 1
ATOM 702 N N . LYS A 1 83 ? 4.642 12.894 -7.226 1.00 88.88 83 LYS A N 1
ATOM 703 C CA . LYS A 1 83 ? 5.472 13.770 -6.405 1.00 88.88 83 LYS A CA 1
ATOM 704 C C . LYS A 1 83 ? 5.109 13.580 -4.942 1.00 88.88 83 LYS A C 1
ATOM 706 O O . LYS A 1 83 ? 4.066 14.039 -4.485 1.00 88.88 83 LYS A O 1
ATOM 711 N N . TYR A 1 84 ? 6.004 12.940 -4.197 1.00 90.88 84 TYR A N 1
ATOM 712 C CA . TYR A 1 84 ? 5.830 12.808 -2.758 1.00 90.88 84 TYR A CA 1
ATOM 713 C C . TYR A 1 84 ? 5.906 14.180 -2.078 1.00 90.88 84 TYR A C 1
ATOM 715 O O . TYR A 1 84 ? 6.868 14.927 -2.261 1.00 90.88 84 TYR A O 1
ATOM 723 N N . ILE A 1 85 ? 4.894 14.491 -1.269 1.00 90.81 85 ILE A N 1
ATOM 724 C CA . ILE A 1 85 ? 4.868 15.681 -0.415 1.00 90.81 85 ILE A CA 1
ATOM 725 C C . ILE A 1 85 ? 5.278 15.229 0.992 1.00 90.81 85 ILE A C 1
ATOM 727 O O . ILE A 1 85 ? 4.506 14.494 1.633 1.00 90.81 85 ILE A O 1
ATOM 731 N N . PRO A 1 86 ? 6.476 15.614 1.472 1.00 91.56 86 PRO A N 1
ATOM 732 C CA . PRO A 1 86 ? 6.938 15.240 2.800 1.00 91.56 86 PRO A CA 1
ATOM 733 C C . PRO A 1 86 ? 6.120 15.942 3.898 1.00 91.56 86 PRO A C 1
ATOM 735 O O . PRO A 1 86 ? 5.453 16.941 3.621 1.00 91.56 86 PRO A O 1
ATOM 738 N N . PRO A 1 87 ? 6.158 15.436 5.145 1.00 92.25 87 PRO A N 1
ATOM 739 C CA . PRO A 1 87 ? 5.557 16.116 6.290 1.00 92.25 87 PRO A CA 1
ATOM 740 C C . PRO A 1 87 ? 6.096 17.540 6.461 1.00 92.25 87 PRO A C 1
ATOM 742 O O . PRO A 1 87 ? 7.303 17.765 6.343 1.00 92.25 87 PRO A O 1
ATOM 745 N N . THR A 1 88 ? 5.209 18.489 6.759 1.00 91.81 88 THR A N 1
ATOM 746 C CA . THR A 1 88 ? 5.587 19.880 7.052 1.00 91.81 88 THR A CA 1
ATOM 747 C C . THR A 1 88 ? 6.098 20.026 8.490 1.00 91.81 88 THR A C 1
ATOM 749 O O . THR A 1 88 ? 5.958 19.126 9.323 1.00 91.81 88 THR A O 1
ATOM 752 N N . THR A 1 89 ? 6.681 21.180 8.825 1.00 92.75 89 THR A N 1
ATOM 753 C CA . THR A 1 89 ? 7.026 21.509 10.220 1.00 92.75 89 THR A CA 1
ATOM 754 C C . THR A 1 89 ? 5.788 21.471 11.121 1.00 92.75 89 THR A C 1
ATOM 756 O O . THR A 1 89 ? 5.854 20.948 12.229 1.00 92.75 89 THR A O 1
ATOM 759 N N . GLU A 1 90 ? 4.647 21.946 10.622 1.00 89.62 90 GLU A N 1
ATOM 760 C CA . GLU A 1 90 ? 3.360 21.920 11.326 1.00 89.62 90 GLU A CA 1
ATOM 761 C C . GLU A 1 90 ? 2.893 20.489 11.622 1.00 89.62 90 GLU A C 1
ATOM 763 O O . GLU A 1 90 ? 2.525 20.200 12.760 1.00 89.62 90 GLU A O 1
ATOM 768 N N . ASP A 1 91 ? 2.984 19.573 10.646 1.00 89.31 91 ASP A N 1
ATOM 769 C CA . ASP A 1 91 ? 2.660 18.150 10.839 1.00 89.31 91 ASP A CA 1
ATOM 770 C C . ASP A 1 91 ? 3.512 17.531 11.957 1.00 89.31 91 ASP A C 1
ATOM 772 O O . ASP A 1 91 ? 3.012 16.779 12.798 1.00 89.31 91 ASP A O 1
ATOM 776 N N . ASN A 1 92 ? 4.809 17.851 11.979 1.00 90.81 92 ASN A N 1
ATOM 777 C CA . ASN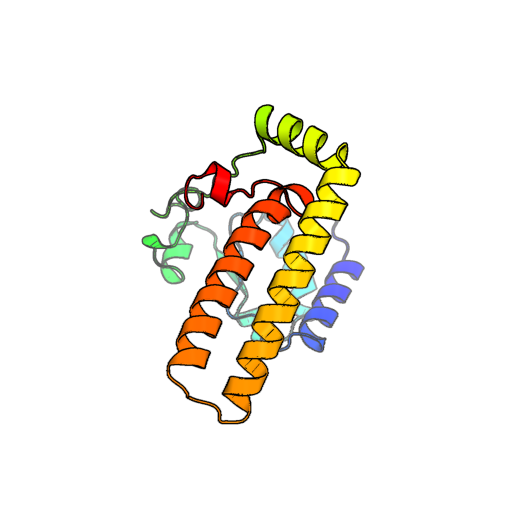 A 1 92 ? 5.735 17.339 12.984 1.00 90.81 92 ASN A CA 1
ATOM 778 C C . ASN A 1 92 ? 5.429 17.900 14.381 1.00 90.81 92 ASN A C 1
ATOM 780 O O . ASN A 1 92 ? 5.444 17.144 15.354 1.00 90.81 92 ASN A O 1
ATOM 784 N N . THR A 1 93 ? 5.108 19.193 14.487 1.00 92.25 93 THR A N 1
ATOM 785 C CA . THR A 1 93 ? 4.706 19.827 15.753 1.00 92.25 93 THR A CA 1
ATOM 786 C C . THR A 1 93 ? 3.389 19.252 16.272 1.00 92.25 93 THR A C 1
ATOM 788 O O . THR A 1 93 ? 3.294 18.901 17.448 1.00 92.25 93 THR A O 1
ATOM 791 N N . MET A 1 94 ? 2.397 19.080 15.394 1.00 88.56 94 MET A N 1
ATOM 792 C CA . MET A 1 94 ? 1.118 18.445 15.718 1.00 88.56 94 MET A CA 1
ATOM 793 C C . MET A 1 94 ? 1.336 17.020 16.243 1.00 88.56 94 MET A C 1
ATOM 795 O O . MET A 1 94 ? 0.861 16.665 17.321 1.00 88.56 94 MET A O 1
ATOM 799 N N . LEU A 1 95 ? 2.121 16.211 15.527 1.00 89.31 95 LEU A N 1
ATOM 800 C CA . LEU A 1 95 ? 2.449 14.848 15.937 1.00 89.31 95 LEU A CA 1
ATOM 801 C C . LEU A 1 95 ? 3.169 14.800 17.290 1.00 89.31 95 LEU A C 1
ATOM 803 O O . LEU A 1 95 ? 2.883 13.925 18.109 1.00 89.31 95 LEU A O 1
ATOM 807 N N . ALA A 1 96 ? 4.114 15.710 17.528 1.00 92.06 96 ALA A N 1
ATOM 808 C CA . ALA A 1 96 ? 4.823 15.792 18.799 1.00 92.06 96 ALA A CA 1
ATOM 809 C C . ALA A 1 96 ? 3.860 16.091 19.959 1.00 92.06 96 ALA A C 1
ATOM 811 O O . ALA A 1 96 ? 3.941 15.428 20.995 1.00 92.06 96 ALA A O 1
ATOM 812 N N . ALA A 1 97 ? 2.908 17.010 19.762 1.00 92.50 97 ALA A N 1
ATOM 813 C CA . ALA A 1 97 ? 1.884 17.335 20.752 1.00 92.50 97 ALA A CA 1
ATOM 814 C C . ALA A 1 97 ? 1.001 16.117 21.091 1.00 92.50 97 ALA A C 1
ATOM 816 O O . ALA A 1 97 ? 0.889 15.750 22.262 1.00 92.50 97 ALA A O 1
ATOM 817 N N . PHE A 1 98 ? 0.463 15.415 20.086 1.00 92.50 98 PHE A N 1
ATOM 818 C CA . PHE A 1 98 ? -0.361 14.215 20.308 1.00 92.50 98 PHE A CA 1
ATOM 819 C C . PHE A 1 98 ? 0.415 13.054 20.943 1.00 92.50 98 PHE A C 1
ATOM 821 O O . PHE A 1 98 ? -0.133 12.293 21.741 1.00 92.50 98 PHE A O 1
ATOM 828 N N . ARG A 1 99 ? 1.708 12.906 20.628 1.00 89.44 99 ARG A N 1
ATOM 829 C CA . ARG A 1 99 ? 2.568 11.892 21.261 1.00 89.44 99 ARG A CA 1
ATOM 830 C C . ARG A 1 99 ? 2.866 12.205 22.726 1.00 89.44 99 ARG A C 1
ATOM 832 O O . ARG A 1 99 ? 3.008 11.270 23.519 1.00 89.44 99 ARG A O 1
ATOM 839 N N . ALA A 1 100 ? 2.981 13.484 23.077 1.00 94.25 100 ALA A N 1
ATOM 840 C CA . ALA A 1 100 ? 3.186 13.922 24.452 1.00 94.25 100 ALA A CA 1
ATOM 841 C C . ALA A 1 100 ? 1.914 13.748 25.303 1.00 94.25 100 ALA A C 1
ATOM 843 O O . ALA A 1 100 ? 2.005 13.349 26.467 1.00 94.25 100 ALA A O 1
ATOM 844 N N . ASP A 1 101 ? 0.734 13.967 24.718 1.00 95.56 101 ASP A N 1
ATOM 845 C CA . ASP A 1 101 ? -0.555 13.864 25.403 1.00 95.56 101 ASP A CA 1
ATOM 846 C C . ASP A 1 101 ? -1.039 12.410 25.593 1.00 95.56 101 ASP A C 1
ATOM 848 O O . ASP A 1 101 ? -1.947 11.889 24.938 1.00 95.56 101 ASP A O 1
ATOM 852 N N . LYS A 1 102 ? -0.424 11.721 26.556 1.00 94.94 102 LYS A N 1
ATOM 853 C CA . LYS A 1 102 ? -0.796 10.344 26.920 1.00 94.94 102 LYS A CA 1
ATOM 854 C C . LYS A 1 102 ? -2.163 10.250 27.601 1.00 94.94 102 LYS A C 1
ATOM 856 O O . LYS A 1 102 ? -2.782 9.185 27.546 1.00 94.94 102 LYS A O 1
ATOM 861 N N . GLN A 1 103 ? -2.605 11.301 28.293 1.00 95.75 103 GLN A N 1
ATOM 862 C CA . GLN A 1 103 ? -3.862 11.284 29.039 1.00 95.75 103 GLN A CA 1
ATOM 863 C C . GLN A 1 103 ? -5.050 11.492 28.102 1.00 95.75 103 GLN A C 1
ATOM 865 O O . GLN A 1 103 ? -5.972 10.676 28.137 1.00 95.75 103 GLN A O 1
ATOM 870 N N . GLY A 1 104 ? -4.989 12.490 27.216 1.00 95.25 104 GLY A N 1
ATOM 871 C CA . GLY A 1 104 ? -5.994 12.696 26.178 1.00 95.25 104 GLY A CA 1
ATOM 872 C C . GLY A 1 104 ? -6.130 11.465 25.296 1.00 95.25 104 GLY A C 1
ATOM 873 O O . GLY A 1 104 ? -7.242 10.964 25.144 1.00 95.25 104 GLY A O 1
ATOM 874 N N . ARG A 1 105 ? -5.009 10.843 24.886 1.00 95.38 105 ARG A N 1
ATOM 875 C CA . ARG A 1 105 ? -5.029 9.563 24.152 1.00 95.38 105 ARG A CA 1
ATOM 876 C C . ARG A 1 105 ? -5.873 8.491 24.841 1.00 95.38 105 ARG A C 1
ATOM 878 O O . ARG A 1 105 ? -6.626 7.789 24.172 1.00 95.38 105 ARG A O 1
ATOM 885 N N . LYS A 1 106 ? -5.727 8.316 26.159 1.00 96.56 106 LYS A N 1
ATOM 886 C CA . LYS A 1 106 ? -6.500 7.314 26.914 1.00 96.56 106 LYS A CA 1
ATOM 887 C C . LYS A 1 106 ? -7.989 7.655 26.945 1.00 96.56 106 LYS A C 1
ATOM 889 O O . LYS A 1 106 ? -8.805 6.745 26.836 1.00 96.56 106 LYS A O 1
ATOM 894 N N . ILE A 1 107 ? -8.327 8.938 27.079 1.00 97.25 107 ILE A N 1
ATOM 895 C CA . ILE A 1 107 ? -9.712 9.425 27.104 1.00 97.25 107 ILE A CA 1
ATOM 896 C C . ILE A 1 107 ? -10.386 9.158 25.756 1.00 97.25 107 ILE A C 1
ATOM 898 O O . ILE A 1 107 ? -11.396 8.453 25.717 1.00 97.25 107 ILE A O 1
ATOM 902 N N . VAL A 1 108 ? -9.794 9.626 24.652 1.00 96.88 108 VAL A N 1
ATOM 903 C CA . VAL A 1 108 ? -10.374 9.432 23.312 1.00 96.88 108 VAL A CA 1
ATOM 904 C C . VAL A 1 108 ? -10.402 7.955 22.911 1.00 96.88 108 VAL A C 1
ATOM 906 O O . VAL A 1 108 ? -11.378 7.483 22.337 1.00 96.88 108 VAL A O 1
ATOM 909 N N . GLN A 1 109 ? -9.396 7.167 23.310 1.00 96.94 109 GLN A N 1
ATOM 910 C CA . GLN A 1 109 ? -9.393 5.722 23.080 1.00 96.94 109 GLN A CA 1
ATOM 911 C C . GLN A 1 109 ? -10.541 5.025 23.822 1.00 96.94 109 GLN A C 1
ATOM 913 O O . GLN A 1 109 ? -11.168 4.117 23.273 1.00 96.94 109 GLN A O 1
ATOM 918 N N . ALA A 1 110 ? -10.810 5.407 25.073 1.00 97.69 110 ALA A N 1
ATOM 919 C CA . ALA A 1 110 ? -11.916 4.850 25.844 1.00 97.69 110 ALA A CA 1
ATOM 920 C C . ALA A 1 110 ? -13.275 5.242 25.242 1.00 97.69 110 ALA A C 1
ATOM 922 O O . ALA A 1 110 ? -14.154 4.385 25.129 1.00 97.69 110 ALA A O 1
ATOM 923 N N . ALA A 1 111 ? -13.424 6.496 24.801 1.00 97.44 111 ALA A N 1
ATOM 924 C CA . ALA A 1 111 ? -14.620 6.976 24.110 1.00 97.44 111 ALA A CA 1
ATOM 925 C C . ALA A 1 111 ? -14.874 6.196 22.810 1.00 97.44 111 ALA A C 1
ATOM 927 O O . ALA A 1 111 ? -15.964 5.654 22.623 1.00 97.44 111 ALA A O 1
ATOM 928 N N . HIS A 1 112 ? -13.847 6.033 21.971 1.00 97.88 112 HIS A N 1
ATOM 929 C CA . HIS A 1 112 ? -13.943 5.265 20.732 1.00 97.88 112 HIS A CA 1
ATOM 930 C C . HIS A 1 112 ? -14.281 3.787 20.982 1.00 97.88 112 HIS A C 1
ATOM 932 O O . HIS A 1 112 ? -15.169 3.232 20.339 1.00 97.88 112 HIS A O 1
ATOM 938 N N . ARG A 1 113 ? -13.652 3.145 21.979 1.00 97.94 113 ARG A N 1
ATOM 939 C CA . ARG A 1 113 ? -13.998 1.765 22.376 1.00 97.94 113 ARG A CA 1
ATOM 940 C C . ARG A 1 113 ? -15.455 1.633 22.810 1.00 97.94 113 ARG A C 1
ATOM 942 O O . ARG A 1 113 ? -16.103 0.648 22.463 1.00 97.94 113 ARG A O 1
ATOM 949 N N . LYS A 1 114 ? -15.976 2.612 23.555 1.00 98.12 114 LYS A N 1
ATOM 950 C CA . LYS A 1 114 ? -17.382 2.637 23.972 1.00 98.12 114 LYS A CA 1
ATOM 951 C C . LYS A 1 114 ? -18.316 2.768 22.765 1.00 98.12 114 LYS A C 1
ATOM 953 O O . LYS A 1 114 ? -19.276 2.007 22.677 1.00 98.12 114 LYS A O 1
ATOM 958 N N . ALA A 1 115 ? -18.018 3.676 21.834 1.00 98.12 115 ALA A N 1
ATOM 959 C CA . ALA A 1 115 ? -18.798 3.854 20.608 1.00 98.12 115 ALA A CA 1
ATOM 960 C C . ALA A 1 115 ? -18.783 2.590 19.729 1.00 98.12 115 ALA A C 1
ATOM 962 O O . ALA A 1 115 ? -19.832 2.150 19.263 1.00 98.12 115 ALA A O 1
ATOM 963 N N . ALA A 1 116 ? -17.621 1.946 19.581 1.00 98.06 116 ALA A N 1
ATOM 964 C CA . ALA A 1 116 ? -17.484 0.682 18.858 1.00 98.06 116 ALA A CA 1
ATOM 965 C C . ALA A 1 116 ? -18.294 -0.448 19.510 1.00 98.06 116 ALA A C 1
ATOM 967 O O . ALA A 1 116 ? -19.002 -1.175 18.816 1.00 98.06 116 ALA A O 1
ATOM 968 N N . GLY A 1 117 ? -18.245 -0.563 20.843 1.00 98.38 117 GLY A N 1
ATOM 969 C CA . GLY A 1 117 ? -19.057 -1.526 21.588 1.00 98.38 117 GLY A CA 1
ATOM 970 C C . GLY A 1 117 ? -20.560 -1.282 21.427 1.00 98.38 117 GLY A C 1
ATOM 971 O O . GLY A 1 117 ? -21.317 -2.228 21.226 1.00 98.38 117 GLY A O 1
ATOM 972 N N . HIS A 1 118 ? -20.997 -0.021 21.452 1.00 98.06 118 HIS A N 1
ATOM 973 C CA . HIS A 1 118 ? -22.396 0.339 21.218 1.00 98.06 118 HIS A CA 1
ATOM 974 C C . HIS A 1 118 ? -22.852 -0.030 19.799 1.00 98.06 118 HIS A C 1
ATOM 976 O O . HIS A 1 118 ? -23.835 -0.754 19.650 1.00 98.06 118 HIS A O 1
ATOM 982 N N . TYR A 1 119 ? -22.101 0.378 18.770 1.00 98.12 119 TYR A N 1
ATOM 983 C CA . TYR A 1 119 ? -22.406 0.036 17.378 1.00 98.12 119 TYR A CA 1
ATOM 984 C C . TYR A 1 119 ? -22.451 -1.479 17.141 1.00 98.12 119 TYR A C 1
ATOM 986 O O . TYR A 1 119 ? -23.363 -1.965 16.467 1.00 98.12 119 TYR A O 1
ATOM 994 N N . LEU A 1 120 ? -21.509 -2.231 17.721 1.00 98.06 120 LEU A N 1
ATOM 995 C CA . LEU A 1 120 ? -21.495 -3.691 17.647 1.00 98.06 120 LEU A CA 1
ATOM 996 C C . LEU A 1 120 ? -22.761 -4.289 18.268 1.00 98.06 120 LEU A C 1
ATOM 998 O O . LEU A 1 120 ? -23.426 -5.089 17.621 1.00 98.06 120 LEU A O 1
ATOM 1002 N N . ASN A 1 121 ? -23.127 -3.874 19.482 1.00 97.75 121 ASN A N 1
ATOM 1003 C CA . ASN A 1 121 ? -24.308 -4.394 20.175 1.00 97.75 121 ASN A CA 1
ATOM 1004 C C . ASN A 1 121 ? -25.605 -4.138 19.395 1.00 97.75 121 ASN A C 1
ATOM 1006 O O . ASN A 1 121 ? -26.434 -5.037 19.272 1.00 97.75 121 ASN A O 1
ATOM 1010 N N . VAL A 1 122 ? -25.780 -2.932 18.845 1.00 97.25 122 VAL A N 1
ATOM 1011 C CA . VAL A 1 122 ? -26.960 -2.591 18.033 1.00 97.25 122 VAL A CA 1
ATOM 1012 C C . VAL A 1 122 ? -26.966 -3.385 16.723 1.00 97.25 122 VAL A C 1
ATOM 1014 O O . VAL A 1 122 ? -27.992 -3.936 16.333 1.00 97.25 122 VAL A O 1
ATOM 1017 N N . THR A 1 123 ? -25.808 -3.514 16.070 1.00 97.00 123 THR A N 1
ATOM 1018 C CA . THR A 1 123 ? -25.681 -4.292 14.828 1.00 97.00 123 THR A CA 1
ATOM 1019 C C . THR A 1 123 ? -25.920 -5.785 15.058 1.00 97.00 123 THR A C 1
ATOM 1021 O O . THR A 1 123 ? -26.495 -6.433 14.191 1.00 97.00 123 THR A O 1
ATOM 1024 N N . LEU A 1 124 ? -25.546 -6.332 16.220 1.00 97.56 124 LEU A N 1
ATOM 1025 C CA . LEU A 1 124 ? -25.852 -7.717 16.588 1.00 97.56 124 LEU A CA 1
ATOM 1026 C C . LEU A 1 124 ? -27.358 -7.944 16.746 1.00 97.56 124 LEU A C 1
ATOM 1028 O O . LEU A 1 124 ? -27.868 -8.918 16.206 1.00 97.56 124 LEU A O 1
ATOM 1032 N N . LYS A 1 125 ? -28.085 -7.044 17.425 1.00 96.62 125 LYS A N 1
ATOM 1033 C CA . LYS A 1 125 ? -29.557 -7.131 17.521 1.00 96.62 125 LYS A CA 1
ATOM 1034 C C . LYS A 1 125 ? -30.208 -7.147 16.137 1.00 96.62 125 LYS A C 1
ATOM 1036 O O . LYS A 1 125 ? -31.047 -8.001 15.867 1.00 96.62 125 LYS A O 1
ATOM 1041 N N . TRP A 1 126 ? -29.748 -6.262 15.252 1.00 96.50 126 TRP A N 1
ATOM 1042 C CA . TRP A 1 126 ? -30.213 -6.208 13.868 1.00 96.50 126 TRP A CA 1
ATOM 1043 C C . TRP A 1 126 ? -29.901 -7.504 13.105 1.00 96.50 126 TRP A C 1
ATOM 1045 O O . TRP A 1 126 ? -30.783 -8.083 12.481 1.00 96.50 126 TRP A O 1
ATOM 1055 N N . ALA A 1 127 ? -28.676 -8.024 13.224 1.00 95.50 127 ALA A N 1
ATOM 1056 C CA . ALA A 1 127 ? -28.273 -9.285 12.595 1.00 95.50 127 ALA A CA 1
ATOM 1057 C C . ALA A 1 127 ? -29.049 -10.507 13.126 1.00 95.50 127 ALA A C 1
ATOM 1059 O O . ALA A 1 127 ? -29.164 -11.512 12.429 1.00 95.50 127 ALA A O 1
ATOM 1060 N N . HIS A 1 128 ? -29.592 -10.423 14.343 1.00 96.44 128 HIS A N 1
ATOM 1061 C CA . HIS A 1 128 ? -30.480 -11.428 14.927 1.00 96.44 128 HIS A CA 1
ATOM 1062 C C . HIS A 1 128 ? -31.961 -11.259 14.535 1.00 96.44 128 HIS A C 1
ATOM 1064 O O . HIS A 1 128 ? -32.797 -12.017 15.024 1.00 96.44 128 HIS A O 1
ATOM 1070 N N . GLY A 1 129 ? -32.285 -10.329 13.630 1.00 93.06 129 GLY A N 1
ATOM 1071 C CA . GLY A 1 129 ? -33.610 -10.196 13.016 1.00 93.06 129 GLY A CA 1
ATOM 1072 C C . GLY A 1 129 ? -34.506 -9.109 13.611 1.00 93.06 129 GLY A C 1
ATOM 1073 O O . GLY A 1 129 ? -35.681 -9.047 13.260 1.00 93.06 129 GLY A O 1
ATOM 1074 N N . ASP A 1 130 ? -33.993 -8.252 14.500 1.00 91.69 130 ASP A N 1
ATOM 1075 C CA . ASP A 1 130 ? -34.723 -7.055 14.929 1.00 91.69 130 ASP A CA 1
ATOM 1076 C C . ASP A 1 130 ? -34.568 -5.948 13.875 1.00 91.69 130 ASP A C 1
ATOM 1078 O O . ASP A 1 130 ? -33.513 -5.331 13.733 1.00 91.69 130 ASP A O 1
ATOM 1082 N N . GLU A 1 131 ? -35.629 -5.708 13.111 1.00 92.38 131 GLU A N 1
ATOM 1083 C CA . GLU A 1 131 ? -35.704 -4.648 12.097 1.00 92.38 131 GLU A CA 1
ATOM 1084 C C . GLU A 1 131 ? -36.666 -3.526 12.510 1.00 92.38 131 GLU A C 1
ATOM 1086 O O . GLU A 1 131 ? -37.230 -2.829 11.665 1.00 92.38 131 GLU A O 1
ATOM 1091 N N . SER A 1 132 ? -36.878 -3.338 13.817 1.00 94.69 132 SER A N 1
ATOM 1092 C CA . SER A 1 132 ? -37.697 -2.232 14.308 1.00 94.69 132 SER A CA 1
ATOM 1093 C C . SER A 1 132 ? -37.134 -0.881 13.853 1.00 94.69 132 SER A C 1
ATOM 1095 O O . SER A 1 132 ? -35.925 -0.639 13.876 1.00 94.69 132 SER A O 1
ATOM 1097 N N . GLU A 1 133 ? -38.021 0.040 13.469 1.00 94.56 133 GLU A N 1
ATOM 1098 C CA . GLU A 1 133 ? -37.641 1.390 13.030 1.00 94.56 133 GLU A CA 1
ATOM 1099 C C . GLU A 1 133 ? -36.790 2.111 14.090 1.00 94.56 133 GLU A C 1
ATOM 1101 O O . GLU A 1 133 ? -35.803 2.774 13.772 1.00 94.56 133 GLU A O 1
ATOM 1106 N N . THR A 1 134 ? -37.092 1.873 15.369 1.00 95.69 134 THR A N 1
ATOM 1107 C CA . THR A 1 134 ? -36.308 2.355 16.509 1.00 95.69 134 THR A CA 1
ATOM 1108 C C . THR A 1 134 ? -34.868 1.850 16.502 1.00 95.69 134 THR A C 1
ATOM 1110 O O . THR A 1 134 ? -33.949 2.641 16.713 1.00 95.69 134 THR A O 1
ATOM 1113 N N . LEU A 1 135 ? -34.649 0.557 16.237 1.00 95.19 135 LEU A N 1
ATOM 1114 C CA . LEU A 1 135 ? -33.306 -0.019 16.200 1.00 95.19 135 LEU A CA 1
ATOM 1115 C C . LEU A 1 135 ? -32.526 0.474 14.977 1.00 95.19 135 LEU A C 1
ATOM 1117 O O . LEU A 1 135 ? -31.326 0.730 15.070 1.00 95.19 135 LEU A O 1
ATOM 1121 N N . LEU A 1 136 ? -33.190 0.635 13.830 1.00 95.50 136 LEU A N 1
ATOM 1122 C CA . LEU A 1 136 ? -32.553 1.158 12.621 1.00 95.50 136 LEU A CA 1
ATOM 1123 C C . LEU A 1 136 ? -32.071 2.602 12.817 1.00 95.50 136 LEU A C 1
ATOM 1125 O O . LEU A 1 136 ? -30.952 2.930 12.413 1.00 95.50 136 LEU A O 1
ATOM 1129 N N . GLU A 1 137 ? -32.864 3.448 13.479 1.00 97.00 137 GLU A N 1
ATOM 1130 C CA . GLU A 1 137 ? -32.447 4.806 13.843 1.00 97.00 137 GLU A CA 1
ATOM 1131 C C . GLU A 1 137 ? -31.329 4.813 14.896 1.00 97.00 137 GLU A C 1
ATOM 1133 O O . GLU A 1 137 ? -30.335 5.526 14.726 1.00 97.00 137 GLU A O 1
ATOM 1138 N N . GLU A 1 138 ? -31.409 3.966 15.928 1.00 96.94 138 GLU A N 1
ATOM 1139 C CA . GLU A 1 138 ? -30.324 3.789 16.906 1.00 96.94 138 GLU A CA 1
ATOM 1140 C C . GLU A 1 138 ? -29.025 3.354 16.211 1.00 96.94 138 GLU A C 1
ATOM 1142 O O . GLU A 1 138 ? -27.951 3.888 16.486 1.00 96.94 138 GLU A O 1
ATOM 1147 N N . ARG A 1 139 ? -29.109 2.443 15.235 1.00 96.75 139 ARG A N 1
ATOM 1148 C CA . ARG A 1 139 ? -27.953 1.967 14.471 1.00 96.75 139 ARG A CA 1
ATOM 1149 C C . ARG A 1 139 ? -27.316 3.085 13.654 1.00 96.75 139 ARG A C 1
ATOM 1151 O O . ARG A 1 139 ? -26.092 3.214 13.679 1.00 96.75 139 ARG A O 1
ATOM 1158 N N . LYS A 1 140 ? -28.115 3.912 12.968 1.00 97.19 140 LYS A N 1
ATOM 1159 C CA . LYS A 1 140 ? -27.618 5.093 12.234 1.00 97.19 140 LYS A CA 1
ATOM 1160 C C . LYS A 1 140 ? -26.902 6.064 13.175 1.00 97.19 140 LYS A C 1
ATOM 1162 O O . LYS A 1 140 ? -25.814 6.547 12.850 1.00 97.19 140 LYS A O 1
ATOM 1167 N N . GLN A 1 141 ? -27.472 6.319 14.353 1.00 97.25 141 GLN A N 1
ATOM 1168 C CA . GLN A 1 141 ? -26.852 7.168 15.373 1.00 97.25 141 GLN A CA 1
ATOM 1169 C C . GLN A 1 141 ? -25.546 6.563 15.899 1.00 97.25 141 GLN A C 1
ATOM 1171 O O . GLN A 1 141 ? -24.542 7.269 15.987 1.00 97.25 141 GLN A O 1
ATOM 1176 N N . ALA A 1 142 ? -25.519 5.258 16.171 1.00 97.38 142 ALA A N 1
ATOM 1177 C CA . ALA A 1 142 ? -24.326 4.548 16.615 1.00 97.38 142 ALA A CA 1
ATOM 1178 C C . ALA A 1 142 ? -23.213 4.565 15.553 1.00 97.38 142 ALA A C 1
ATOM 1180 O O . ALA A 1 142 ? -22.046 4.748 15.894 1.00 97.38 142 ALA A O 1
ATOM 1181 N N . THR A 1 143 ? -23.552 4.445 14.263 1.00 97.62 143 THR A N 1
ATOM 1182 C CA . THR A 1 143 ? -22.591 4.617 13.159 1.00 97.62 143 THR A CA 1
ATOM 1183 C C . THR A 1 143 ? -21.990 6.019 13.157 1.00 97.62 143 THR A C 1
ATOM 1185 O O . THR A 1 143 ? -20.772 6.162 13.041 1.00 97.62 143 THR A O 1
ATOM 1188 N N . LYS A 1 144 ? -22.824 7.052 13.326 1.00 97.44 144 LYS A N 1
ATOM 1189 C CA . LYS A 1 144 ? -22.356 8.438 13.404 1.00 97.44 144 LYS A CA 1
ATOM 1190 C C . LYS A 1 144 ? -21.420 8.642 14.600 1.00 97.44 1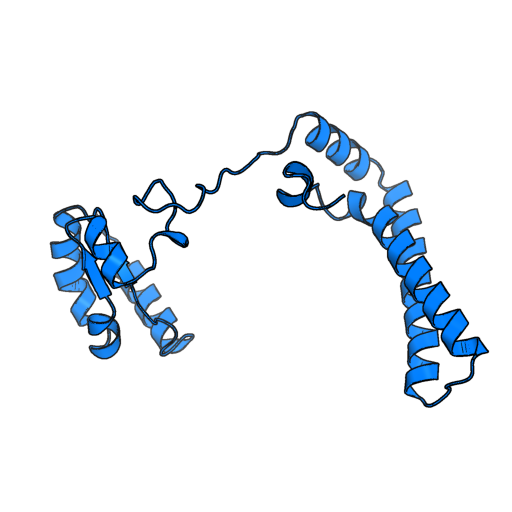44 LYS A C 1
ATOM 1192 O O . LYS A 1 144 ? -20.318 9.138 14.418 1.00 97.44 144 LYS A O 1
ATOM 1197 N N . GLN A 1 145 ? -21.804 8.176 15.789 1.00 97.19 145 GLN A N 1
ATOM 1198 C CA . GLN A 1 145 ? -20.966 8.258 16.992 1.00 97.19 145 GLN A CA 1
ATOM 1199 C C . GLN A 1 145 ? -19.637 7.512 16.835 1.00 97.19 145 GLN A C 1
ATOM 1201 O O . GLN A 1 145 ? -18.598 7.995 17.284 1.00 97.19 145 GLN A O 1
ATOM 1206 N N . LEU A 1 146 ? -19.648 6.340 16.194 1.00 98.06 146 LEU A N 1
ATOM 1207 C CA . LEU A 1 146 ? -18.431 5.583 15.923 1.00 98.06 146 LEU A CA 1
ATOM 1208 C C . LEU A 1 146 ? -17.477 6.376 15.027 1.00 98.06 146 LEU A C 1
ATOM 1210 O O . LEU A 1 146 ? -16.300 6.489 15.366 1.00 98.06 146 LEU A O 1
ATOM 1214 N N . ARG A 1 147 ? -17.985 6.955 13.934 1.00 96.88 147 ARG A N 1
ATOM 1215 C CA . ARG A 1 147 ? -17.200 7.809 13.036 1.00 96.88 147 ARG A CA 1
ATOM 1216 C C . ARG A 1 147 ? -16.652 9.033 13.769 1.00 96.88 147 ARG A C 1
ATOM 1218 O O . ARG A 1 147 ? -15.445 9.235 13.758 1.00 96.88 147 ARG A O 1
ATOM 1225 N N . ASP A 1 148 ? -17.511 9.789 14.445 1.00 96.69 148 ASP A N 1
ATOM 1226 C CA . ASP A 1 148 ? -17.125 11.036 15.110 1.00 96.69 148 ASP A CA 1
ATOM 1227 C C . ASP A 1 148 ? -16.067 10.754 16.211 1.00 96.69 148 ASP A C 1
ATOM 1229 O O . ASP A 1 148 ? -15.039 11.421 16.292 1.00 96.69 148 ASP A O 1
ATOM 1233 N N . SER A 1 149 ? -16.225 9.668 16.985 1.00 97.06 149 SER A N 1
ATOM 1234 C CA . SER A 1 149 ? -15.210 9.243 17.970 1.00 97.06 149 SER A CA 1
ATOM 1235 C C . SER A 1 14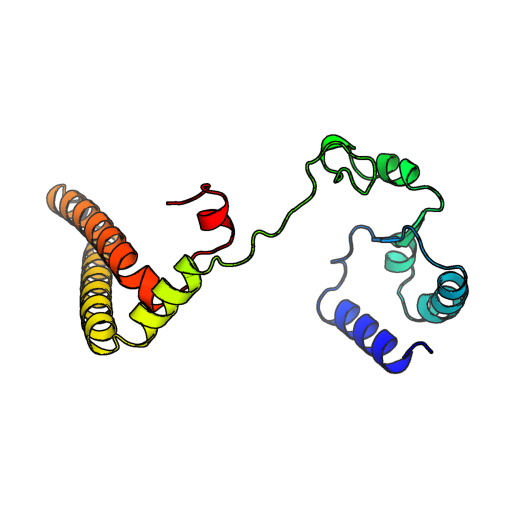9 ? -13.893 8.767 17.343 1.00 97.06 149 SER A C 1
ATOM 1237 O O . SER A 1 149 ? -12.840 8.833 17.979 1.00 97.06 149 SER A O 1
ATOM 1239 N N . PHE A 1 150 ? -13.936 8.238 16.116 1.00 95.31 150 PHE A N 1
ATOM 1240 C CA . PHE A 1 150 ? -12.740 7.828 15.389 1.00 95.31 150 PHE A CA 1
ATOM 1241 C C . PHE A 1 150 ? -11.968 9.049 14.892 1.00 95.31 150 PHE A C 1
ATOM 1243 O O . PHE A 1 150 ? -10.753 9.082 15.060 1.00 95.31 150 PHE A O 1
ATOM 1250 N N . GLU A 1 151 ? -12.654 10.070 14.372 1.00 92.88 151 GLU A N 1
ATOM 1251 C CA . GLU A 1 151 ? -12.045 11.344 13.960 1.00 92.88 151 GLU A CA 1
ATOM 1252 C C . GLU A 1 151 ? -11.283 12.014 15.118 1.00 92.88 151 GLU A C 1
ATOM 1254 O O . GLU A 1 151 ? -10.160 12.480 14.932 1.00 92.88 151 GLU A O 1
ATOM 1259 N N . GLU A 1 152 ? -11.821 11.969 16.341 1.00 93.56 152 GLU A N 1
ATOM 1260 C CA . GLU A 1 152 ? -11.121 12.454 17.542 1.00 93.56 152 GLU A CA 1
ATOM 1261 C C . GLU A 1 152 ? -9.913 11.586 17.938 1.00 93.56 152 GLU A C 1
ATOM 1263 O O . GLU A 1 152 ? -8.927 12.077 18.495 1.00 93.56 152 GLU A O 1
ATOM 1268 N N . TYR A 1 153 ? -9.971 10.278 17.674 1.00 94.69 153 TYR A N 1
ATOM 1269 C CA . TYR A 1 153 ? -8.910 9.342 18.046 1.00 94.69 153 TYR A CA 1
ATOM 1270 C C . TYR A 1 153 ? -7.750 9.307 17.041 1.00 94.69 153 TYR A C 1
ATOM 1272 O O . TYR A 1 153 ? -6.595 9.102 17.429 1.00 94.69 153 TYR A O 1
ATOM 1280 N N . VAL A 1 154 ? -8.051 9.534 15.762 1.00 91.81 154 VAL A N 1
ATOM 1281 C CA . VAL A 1 154 ? -7.143 9.483 14.607 1.00 91.81 154 VAL A CA 1
ATOM 1282 C C . VAL A 1 154 ? -5.786 10.166 14.852 1.00 91.81 154 VAL A C 1
ATOM 1284 O O . VAL A 1 154 ? -4.757 9.503 14.659 1.00 91.81 154 VAL A O 1
ATOM 1287 N N . PRO A 1 155 ? -5.717 11.417 15.352 1.00 90.88 155 PRO A N 1
ATOM 1288 C CA . PRO A 1 155 ? -4.443 12.119 15.526 1.00 90.88 155 PRO A CA 1
ATOM 1289 C C . PRO A 1 155 ? -3.473 11.443 16.509 1.00 90.88 155 PRO A C 1
ATOM 1291 O O . PRO A 1 155 ? -2.261 11.651 16.438 1.00 90.88 155 PRO A O 1
ATOM 1294 N N . TYR A 1 156 ? -3.986 10.607 17.418 1.00 92.12 156 TYR A N 1
ATOM 1295 C CA . TYR A 1 156 ? -3.181 9.868 18.392 1.00 92.12 156 TYR A CA 1
ATOM 1296 C C . TYR A 1 156 ? -2.656 8.523 17.872 1.00 92.12 156 TYR A C 1
ATOM 1298 O O . TYR A 1 156 ? -1.783 7.923 18.513 1.00 92.12 156 TYR A O 1
ATOM 1306 N N . ILE A 1 157 ? -3.198 8.011 16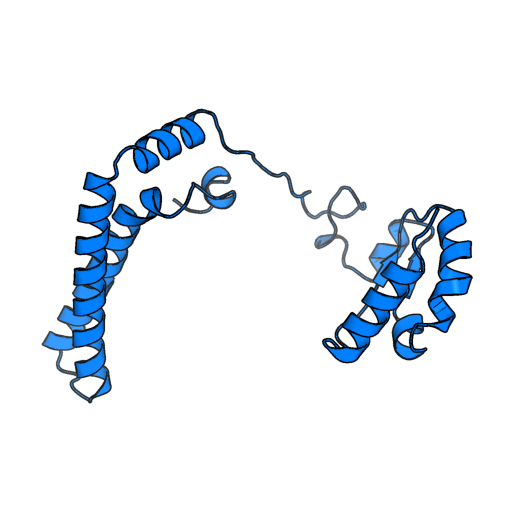.762 1.00 89.69 157 ILE A N 1
ATOM 1307 C CA . ILE A 1 157 ? -2.843 6.697 16.201 1.00 89.69 157 ILE A CA 1
ATOM 1308 C C . ILE A 1 157 ? -2.082 6.790 14.882 1.00 89.69 157 ILE A C 1
ATOM 1310 O O . ILE A 1 157 ? -1.262 5.913 14.613 1.00 89.69 157 ILE A O 1
ATOM 1314 N N . HIS A 1 158 ? -2.294 7.841 14.088 1.00 85.62 158 HIS A N 1
ATOM 1315 C CA . HIS A 1 158 ? -1.561 8.044 12.845 1.00 85.62 158 HIS A CA 1
ATOM 1316 C C . HIS A 1 158 ? -1.256 9.518 12.578 1.00 85.62 158 HIS A C 1
ATOM 1318 O O . HIS A 1 158 ? -1.919 10.430 13.061 1.00 85.62 158 HIS A O 1
ATOM 1324 N N . THR A 1 159 ? -0.223 9.750 11.774 1.00 85.88 159 THR A N 1
ATOM 1325 C CA . THR A 1 159 ? 0.087 11.072 11.229 1.00 85.88 159 THR A CA 1
ATOM 1326 C C . THR A 1 159 ? -0.809 11.386 10.040 1.00 85.88 159 THR A C 1
ATOM 1328 O O . THR A 1 159 ? -1.370 10.487 9.406 1.00 85.88 159 THR A O 1
ATOM 1331 N N . ARG A 1 160 ? -0.894 12.669 9.676 1.00 87.44 160 ARG A N 1
ATOM 1332 C CA . ARG A 1 160 ? -1.428 13.065 8.373 1.00 87.44 160 ARG A CA 1
ATOM 1333 C C . ARG A 1 160 ? -0.664 12.342 7.263 1.00 87.44 160 ARG A C 1
ATOM 1335 O O . ARG A 1 160 ? 0.568 12.404 7.168 1.00 87.44 160 ARG A O 1
ATOM 1342 N N . THR A 1 161 ? -1.415 11.614 6.447 1.00 89.12 161 THR A N 1
ATOM 1343 C CA . THR A 1 161 ? -0.894 10.866 5.299 1.00 89.12 161 THR A CA 1
ATOM 1344 C C . THR A 1 161 ? -0.568 11.811 4.143 1.00 89.12 161 THR A C 1
ATOM 1346 O O . THR A 1 161 ? -0.906 12.995 4.163 1.00 89.12 161 THR A O 1
ATOM 1349 N N . HIS A 1 162 ? 0.062 11.275 3.097 1.00 89.44 162 HIS A N 1
ATOM 1350 C CA . HIS A 1 162 ? 0.281 12.020 1.859 1.00 89.44 162 HIS A CA 1
ATOM 1351 C C . HIS A 1 162 ? -1.033 12.568 1.268 1.00 89.44 162 HIS A C 1
ATOM 1353 O O . HIS A 1 162 ? -1.054 13.709 0.823 1.00 89.44 162 HIS A O 1
ATOM 1359 N N . TYR A 1 163 ? -2.140 11.823 1.366 1.00 89.75 163 TYR A N 1
ATOM 1360 C CA . TYR A 1 163 ? -3.453 12.244 0.865 1.00 89.75 163 TYR A CA 1
ATOM 1361 C C . TYR A 1 163 ? -4.021 13.475 1.586 1.00 89.75 163 TYR A C 1
ATOM 1363 O O . TYR A 1 163 ? -4.602 14.337 0.931 1.00 89.75 163 TYR A O 1
ATOM 1371 N N . HIS A 1 164 ? -3.798 13.600 2.901 1.00 89.38 164 HIS A N 1
ATOM 1372 C CA . HIS A 1 164 ? -4.175 14.809 3.649 1.00 89.38 164 HIS A CA 1
ATOM 1373 C C . HIS A 1 164 ? -3.368 16.014 3.151 1.00 89.38 164 HIS A C 1
ATOM 1375 O O . HIS A 1 164 ? -3.914 17.083 2.905 1.00 89.38 164 HIS A O 1
ATOM 1381 N N . ARG A 1 165 ? -2.059 15.828 2.924 1.00 90.12 165 ARG A N 1
ATOM 1382 C CA . ARG A 1 165 ? -1.175 16.878 2.388 1.00 90.12 165 ARG A CA 1
ATOM 1383 C C . ARG A 1 165 ? -1.490 17.257 0.938 1.00 90.12 165 ARG A C 1
ATOM 1385 O O . ARG A 1 165 ? -1.180 18.367 0.526 1.00 90.12 165 ARG A O 1
ATOM 1392 N N . MET A 1 166 ? -2.097 16.351 0.173 1.00 89.50 166 MET A N 1
ATOM 1393 C CA . MET A 1 166 ? -2.617 16.629 -1.169 1.00 89.50 166 MET A CA 1
ATOM 1394 C C . MET A 1 166 ? -3.995 17.309 -1.157 1.00 89.50 166 MET A C 1
ATOM 1396 O O . MET A 1 166 ? -4.456 17.719 -2.218 1.00 89.50 166 MET A O 1
ATOM 1400 N N . GLY A 1 167 ? -4.664 17.404 -0.002 1.00 87.94 167 GLY A N 1
ATOM 1401 C CA . GLY A 1 167 ? -6.032 17.923 0.098 1.00 87.94 167 GLY A CA 1
ATOM 1402 C C . GLY A 1 167 ? -7.101 16.991 -0.484 1.00 87.94 167 GLY A C 1
ATOM 1403 O O . GLY A 1 167 ? -8.182 17.451 -0.831 1.00 87.94 167 GLY A O 1
ATOM 1404 N N . LEU A 1 168 ? -6.805 15.692 -0.625 1.00 87.88 168 LEU A N 1
ATOM 1405 C CA . LEU A 1 168 ? -7.761 14.694 -1.132 1.00 87.88 168 LEU A CA 1
ATOM 1406 C C . LEU A 1 168 ? -8.695 14.162 -0.039 1.00 87.88 168 LEU A C 1
ATOM 1408 O O . LEU A 1 168 ? -9.782 13.676 -0.337 1.00 87.88 168 LEU A O 1
ATOM 1412 N N . ILE A 1 169 ? -8.249 14.232 1.214 1.00 83.44 169 ILE A N 1
ATOM 1413 C CA . ILE A 1 169 ? -9.010 13.859 2.405 1.00 83.44 169 ILE A CA 1
ATOM 1414 C C . ILE A 1 169 ? -8.810 14.939 3.468 1.00 83.44 169 ILE A C 1
ATOM 1416 O O . ILE A 1 169 ? -7.708 15.485 3.583 1.00 83.44 169 ILE A O 1
ATOM 1420 N N . ASN A 1 170 ? -9.883 15.242 4.199 1.00 67.88 170 ASN A N 1
ATOM 1421 C CA . ASN A 1 170 ? -9.892 16.201 5.306 1.00 67.88 170 ASN A CA 1
ATOM 1422 C C . ASN A 1 170 ? -9.539 15.513 6.622 1.00 67.88 170 ASN A C 1
ATOM 1424 O O . ASN A 1 170 ? -10.050 14.391 6.831 1.00 67.88 170 ASN A O 1
#

Radius of gyration: 26.24 Å; chains: 1; bounding box: 67×43×56 Å

Foldseek 3Di:
DDDPVVLLVVQCVCCVPPNPVQDAAEAEPDDPVVVVVCVVCVVSHDPVVVVRHDYDDALVVVCVPDPLCPDDVVSVRDDDDDDFDDDDPVLVVLLVVLQVCPPLLVVLVVQLVVLVVQLVVLVVVVVVPPPDPVSVVSNVVSVVSNVVSCVSNVSNPDTDDSCVVVVVDD

pLDDT: mean 92.72, std 4.16, range [67.88, 98.38]

Secondary structure (DSSP, 8-state):
---HHHHHHHHHHHHHHSTT----EEE-S--HHHHHHHHHHGGGS-HHHHTTEEE-SSGGGGGGTS-GGGSBGGGTSSBPPP---PPPHHHHHHHHHHHH-HHHHHHHHHHHHHHHHHHHHHHHHHHTT---HHHHHHHHHHHHHHHHHHHHHHHHH-PPPHHHHTTS--

InterPro domains:
  IPR001251 CRAL-TRIO lipid binding domain [PF00650] (1-77)
  IPR001251 CRAL-TRIO lipid binding domain [PS50191] (1-83)
  IPR001251 CRAL-TRIO lipid binding domain [cd00170] (1-78)
  IPR036865 CRAL-TRIO lipid binding domain superfamily [G3DSA:3.40.525.10] (1-119)
  IPR036865 CRAL-TRIO lipid binding domain superfamily [SSF52087] (1-95)
  IPR052432 Phosphatidylinositol transfer protein/CRAL-TRIO domain [PTHR46590] (1-169)

Organism: NCBI:txid433720

Sequence (170 aa):
NMDYQLVKFFINLFESYYPESLGLALIIHSPLIFYSCWAIIKHWVDPVIQNKIHFLKHEEELFEFIDPSNLPKRLHGTHPDYKYIPPTTEDNTMLAAFRADKQGRKIVQAAHRKAAGHYLNVTLKWAHGDESETLLEERKQATKQLRDSFEEYVPYIHTRTHYHRMGLIN